Protein AF-A0A938Y2V1-F1 (afdb_monomer)

Nearest PDB structures (foldseek):
  2wnm-assembly1_A  TM=4.561E-01  e=4.032E+00  Escherichia phage T7
  7kix-assembly1_A  TM=5.950E-01  e=8.747E+00  Pseudomonas phage JBD16C
  9erv-assembly1_A  TM=3.057E-01  e=8.747E+00  Salmonella

pLDDT: mean 93.01, std 7.61, range [61.94, 98.56]

Radius of gyration: 15.24 Å; Cα contacts (8 Å, |Δi|>4): 180; chains: 1; bounding box: 32×25×46 Å

Organism: NCBI:txid1125967

Foldseek 3Di:
DFWWFKWFQPDDDPPIFTDIADDPDQLVRLVPGVCVVVVPDSVRIDTHTDRLCVVCNVVVDDQPLSCLVVPAFDQFPPPRDRAFSDADPNGTHHPVVVVVVVD

Secondary structure (DSSP, 8-state):
-EEEEEEESS--GGGS-EEEEEESSHHHHHHHSHHHHTT--TTTEEEEE-GGGGGGTTT----HHHHHHTT--B--TTT--S-EEEEETTEEEEHHHHHHTT-

Structure (mmCIF, N/CA/C/O backbone):
data_AF-A0A938Y2V1-F1
#
_entry.id   AF-A0A938Y2V1-F1
#
loop_
_atom_site.group_PDB
_atom_site.id
_atom_site.type_symbol
_atom_site.label_atom_id
_atom_site.label_alt_id
_atom_site.label_comp_id
_atom_site.label_asym_id
_atom_site.label_entity_id
_atom_site.label_seq_id
_atom_site.pdbx_PDB_ins_code
_atom_site.Cartn_x
_atom_site.Cartn_y
_atom_site.Cartn_z
_atom_site.occupancy
_atom_site.B_iso_or_equiv
_atom_site.auth_seq_id
_atom_site.auth_comp_id
_atom_site.auth_asym_id
_atom_site.auth_atom_id
_atom_site.pdbx_PDB_model_num
ATOM 1 N N . MET A 1 1 ? -15.385 -4.913 -2.646 1.00 94.00 1 MET A N 1
ATOM 2 C CA . MET A 1 1 ? -14.136 -4.882 -3.437 1.00 94.00 1 MET A CA 1
ATOM 3 C C . MET A 1 1 ? -13.011 -5.554 -2.662 1.00 94.00 1 MET A C 1
ATOM 5 O O . MET A 1 1 ? -13.075 -5.612 -1.441 1.00 94.00 1 MET A O 1
ATOM 9 N N . LYS A 1 2 ? -12.002 -6.071 -3.362 1.00 98.38 2 LYS A N 1
ATOM 10 C CA . LYS A 1 2 ? -10.804 -6.705 -2.801 1.00 98.38 2 LYS A CA 1
ATOM 11 C C . LYS A 1 2 ? -9.624 -5.738 -2.881 1.00 98.38 2 LYS A C 1
ATOM 13 O O . LYS A 1 2 ? -9.486 -5.050 -3.888 1.00 98.38 2 LYS A O 1
ATOM 18 N N . ALA A 1 3 ? -8.769 -5.718 -1.868 1.00 98.56 3 ALA A N 1
ATOM 19 C CA . ALA A 1 3 ? -7.544 -4.922 -1.878 1.00 98.56 3 ALA A CA 1
ATOM 20 C C . ALA A 1 3 ? -6.371 -5.640 -2.565 1.00 98.56 3 ALA A C 1
ATOM 22 O O . ALA A 1 3 ? -6.104 -6.826 -2.311 1.00 98.56 3 ALA A O 1
ATOM 23 N N . TYR A 1 4 ? -5.635 -4.910 -3.391 1.00 98.50 4 TYR A N 1
ATOM 24 C CA . TYR A 1 4 ? -4.434 -5.387 -4.063 1.00 98.50 4 TYR A CA 1
ATOM 25 C C . TYR A 1 4 ? -3.302 -4.389 -3.873 1.00 98.50 4 TYR A C 1
ATOM 27 O O . TYR A 1 4 ? -3.488 -3.211 -4.142 1.00 98.50 4 TYR A O 1
ATOM 35 N N . HIS A 1 5 ? -2.131 -4.867 -3.467 1.00 97.69 5 HIS A N 1
ATOM 36 C CA . HIS A 1 5 ? -0.895 -4.113 -3.617 1.00 97.69 5 HIS A CA 1
ATOM 37 C C . HIS A 1 5 ? -0.477 -4.162 -5.077 1.00 97.69 5 HIS A C 1
ATOM 39 O O . HIS A 1 5 ? -0.127 -5.224 -5.598 1.00 97.69 5 HIS A O 1
ATOM 45 N N . VAL A 1 6 ? -0.594 -3.022 -5.740 1.00 97.31 6 VAL A N 1
ATOM 46 C CA . VAL A 1 6 ? -0.190 -2.832 -7.122 1.00 97.31 6 VAL A CA 1
ATOM 47 C C . VAL A 1 6 ? 1.144 -2.109 -7.131 1.00 97.31 6 VAL A C 1
ATOM 49 O O . VAL A 1 6 ? 1.298 -1.093 -6.454 1.00 97.31 6 VAL A O 1
ATOM 52 N N . HIS A 1 7 ? 2.112 -2.663 -7.856 1.00 94.75 7 HIS A N 1
ATOM 53 C CA . HIS A 1 7 ? 3.423 -2.045 -7.983 1.00 94.75 7 HIS A CA 1
ATOM 54 C C . HIS A 1 7 ? 4.116 -2.385 -9.298 1.00 94.75 7 HIS A C 1
ATOM 56 O O . HIS A 1 7 ? 3.798 -3.394 -9.934 1.00 94.75 7 HIS A O 1
ATOM 62 N N . ASP A 1 8 ? 5.064 -1.540 -9.689 1.00 91.69 8 ASP A N 1
ATOM 63 C CA . ASP A 1 8 ? 6.038 -1.859 -10.732 1.00 91.69 8 ASP A CA 1
ATOM 64 C C . ASP A 1 8 ? 6.986 -2.963 -10.230 1.00 91.69 8 ASP A C 1
ATOM 66 O O . ASP A 1 8 ? 7.427 -2.943 -9.080 1.00 91.69 8 ASP A O 1
ATOM 70 N N . LYS A 1 9 ? 7.242 -3.982 -11.052 1.00 89.31 9 LYS A N 1
ATOM 71 C CA . LYS A 1 9 ? 8.150 -5.089 -10.720 1.00 89.31 9 LYS A CA 1
ATOM 72 C C . LYS A 1 9 ? 9.621 -4.728 -10.879 1.00 89.31 9 LYS A C 1
ATOM 74 O O . LYS A 1 9 ? 10.445 -5.345 -10.209 1.00 89.31 9 LYS A O 1
ATOM 79 N N . GLU A 1 10 ? 9.936 -3.819 -11.794 1.00 84.56 10 GLU A N 1
ATOM 80 C CA . GLU A 1 10 ? 11.310 -3.517 -12.206 1.00 84.56 10 GLU A CA 1
ATOM 81 C C . GLU A 1 10 ? 11.886 -2.331 -11.424 1.00 84.56 10 GLU A C 1
ATOM 83 O O . GLU A 1 10 ? 13.092 -2.273 -11.185 1.00 84.56 10 GLU A O 1
ATOM 88 N N . ASN A 1 11 ? 11.026 -1.414 -10.974 1.00 75.69 11 ASN A N 1
ATOM 89 C CA . ASN A 1 11 ? 11.433 -0.256 -10.186 1.00 75.69 11 ASN A CA 1
ATOM 90 C C . ASN A 1 11 ? 11.348 -0.519 -8.676 1.00 75.69 11 ASN A C 1
ATOM 92 O O . ASN A 1 11 ? 10.446 -1.193 -8.179 1.00 75.69 11 ASN A O 1
ATOM 96 N N . SER A 1 12 ? 12.304 0.042 -7.935 1.00 69.62 12 SER A N 1
ATOM 97 C CA . SER A 1 12 ? 12.361 0.016 -6.467 1.00 69.62 12 SER A CA 1
ATOM 98 C C . SER A 1 12 ? 12.777 1.393 -5.936 1.00 69.62 12 SER A C 1
ATOM 100 O O . SER A 1 12 ? 13.350 2.190 -6.676 1.00 69.62 12 SER A O 1
ATOM 102 N N . GLY A 1 13 ? 12.500 1.685 -4.663 1.00 67.06 13 GLY A N 1
ATOM 103 C CA . GLY A 1 13 ? 12.836 2.981 -4.059 1.00 67.06 13 GLY A CA 1
ATOM 104 C C . GLY A 1 13 ? 11.829 4.085 -4.399 1.00 67.06 13 GLY A C 1
ATOM 105 O O . GLY A 1 13 ? 10.648 3.807 -4.571 1.00 67.06 13 GLY A O 1
ATOM 106 N N . GLU A 1 14 ? 12.287 5.338 -4.463 1.00 64.62 14 GLU A N 1
ATOM 107 C CA . GLU A 1 14 ? 11.427 6.528 -4.623 1.00 64.62 14 GLU A CA 1
ATOM 108 C C . GLU A 1 14 ? 10.687 6.584 -5.970 1.00 64.62 14 GLU A C 1
ATOM 110 O O . GLU A 1 14 ? 9.619 7.183 -6.068 1.00 64.62 14 GLU A O 1
ATOM 115 N N . GLU A 1 15 ? 11.227 5.935 -7.004 1.00 70.31 15 GLU A N 1
ATOM 116 C CA . GLU A 1 15 ? 10.623 5.885 -8.342 1.00 70.31 15 GLU A CA 1
ATOM 117 C C . GLU A 1 15 ? 9.600 4.748 -8.490 1.00 70.31 15 GLU A C 1
ATOM 119 O O . GLU A 1 15 ? 8.875 4.677 -9.485 1.00 70.31 15 GLU A O 1
ATOM 124 N N . ALA A 1 16 ? 9.519 3.844 -7.510 1.00 76.94 16 ALA A N 1
ATOM 125 C CA . ALA A 1 16 ? 8.592 2.729 -7.561 1.00 76.94 16 ALA A CA 1
ATOM 126 C C . ALA A 1 16 ? 7.184 3.176 -7.161 1.00 76.94 16 ALA A C 1
ATOM 128 O O . ALA A 1 16 ? 6.939 3.635 -6.046 1.00 76.94 16 ALA A O 1
ATOM 129 N N . CYS A 1 17 ? 6.215 2.973 -8.051 1.00 83.94 17 CYS A N 1
ATOM 130 C CA . CYS A 1 17 ? 4.813 3.143 -7.695 1.00 83.94 17 CYS A CA 1
ATOM 131 C C . CYS A 1 17 ? 4.382 1.973 -6.804 1.00 83.94 17 CYS A C 1
ATOM 133 O O . CYS A 1 17 ? 4.339 0.839 -7.276 1.00 83.94 17 CYS A O 1
ATOM 135 N N . HIS A 1 18 ? 4.047 2.231 -5.538 1.00 91.94 18 HIS A N 1
ATOM 136 C CA . HIS A 1 18 ? 3.455 1.253 -4.621 1.00 91.94 18 HIS A CA 1
ATOM 137 C C . HIS A 1 18 ? 2.109 1.776 -4.125 1.00 91.9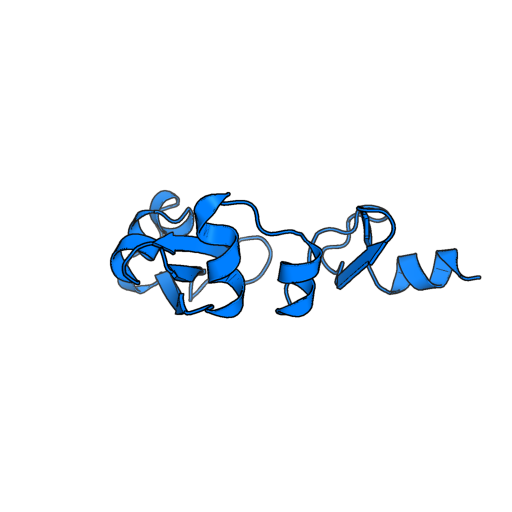4 18 HIS A C 1
ATOM 139 O O . HIS A 1 18 ? 2.046 2.786 -3.434 1.00 91.94 18 HIS A O 1
ATOM 145 N N . GLU A 1 19 ? 1.028 1.064 -4.437 1.00 95.00 19 GLU A N 1
ATOM 146 C CA . GLU A 1 19 ? -0.331 1.513 -4.123 1.00 95.00 19 GLU A CA 1
ATOM 147 C C . GLU A 1 19 ? -1.201 0.346 -3.639 1.00 95.00 19 GLU A C 1
ATOM 149 O O . GLU A 1 19 ? -1.072 -0.780 -4.126 1.00 95.00 19 GLU A O 1
ATOM 154 N N . ILE A 1 20 ? -2.125 0.597 -2.706 1.00 97.88 20 ILE A N 1
ATOM 155 C CA . ILE A 1 20 ? -3.229 -0.331 -2.435 1.00 97.88 20 ILE A CA 1
ATOM 156 C C . ILE A 1 20 ? -4.456 0.093 -3.238 1.00 97.88 20 ILE A C 1
ATOM 158 O O . ILE A 1 20 ? -5.064 1.125 -2.976 1.00 97.88 20 ILE A O 1
ATOM 162 N N . VAL A 1 21 ? -4.870 -0.763 -4.171 1.00 98.00 21 VAL A N 1
ATOM 163 C CA . VAL A 1 21 ? -6.019 -0.534 -5.049 1.00 98.00 21 VAL A CA 1
ATOM 164 C C . VAL A 1 21 ? -7.159 -1.486 -4.706 1.00 98.00 21 VAL A C 1
ATOM 166 O O . VAL A 1 21 ? -6.986 -2.708 -4.658 1.00 98.00 21 VAL A O 1
ATOM 169 N N . PHE A 1 22 ? -8.365 -0.938 -4.542 1.00 98.50 22 PHE A N 1
ATOM 170 C CA . PHE A 1 22 ? -9.590 -1.718 -4.366 1.00 98.50 22 PHE A CA 1
ATOM 171 C C . PHE A 1 22 ? -10.269 -2.032 -5.711 1.00 98.50 22 PHE A C 1
ATOM 173 O O . PHE A 1 22 ? -10.665 -1.146 -6.482 1.00 98.50 22 PHE A O 1
ATOM 180 N N . ALA A 1 23 ? -10.433 -3.321 -6.009 1.00 98.31 23 ALA A N 1
ATOM 181 C CA . ALA A 1 23 ? -11.025 -3.797 -7.258 1.00 98.31 23 ALA A CA 1
ATOM 182 C C . ALA A 1 23 ? -11.676 -5.184 -7.117 1.00 98.31 23 ALA A C 1
ATOM 184 O O . ALA A 1 23 ? -11.473 -5.887 -6.131 1.00 98.31 23 ALA A O 1
ATOM 185 N N . GLU A 1 24 ? -12.458 -5.609 -8.109 1.00 98.06 24 GLU A N 1
ATOM 186 C CA . GLU A 1 24 ? -13.079 -6.944 -8.132 1.00 98.06 24 GLU A CA 1
ATOM 187 C C . GLU A 1 24 ? -12.093 -8.047 -8.554 1.00 98.06 24 GLU A C 1
ATOM 189 O O . GLU A 1 24 ? -12.232 -9.216 -8.172 1.00 98.06 24 GLU A O 1
ATOM 194 N N . SER A 1 25 ? -11.067 -7.674 -9.327 1.00 98.25 25 SER A N 1
ATOM 195 C CA . SER A 1 25 ? -10.048 -8.581 -9.856 1.00 98.25 25 SER A CA 1
ATOM 196 C C . SER A 1 25 ? -8.655 -7.934 -9.905 1.00 98.25 25 SER A C 1
ATOM 198 O O . SER A 1 25 ? -8.556 -6.705 -9.945 1.00 98.25 25 SER A O 1
ATOM 200 N N . PRO A 1 26 ? -7.571 -8.737 -9.982 1.00 98.06 26 PRO A N 1
ATOM 201 C CA . PRO A 1 26 ? -6.212 -8.210 -10.122 1.00 98.06 26 PRO A CA 1
ATOM 202 C C . PRO A 1 26 ? -6.024 -7.375 -11.394 1.00 98.06 2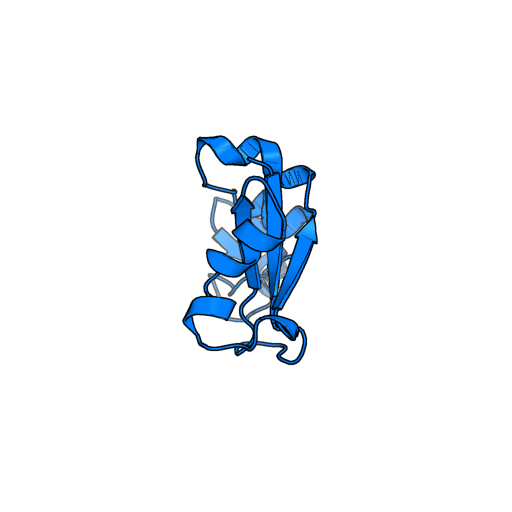6 PRO A C 1
ATOM 204 O O . PRO A 1 26 ? -5.338 -6.363 -11.367 1.00 98.06 26 PRO A O 1
ATOM 207 N N . ALA A 1 27 ? -6.651 -7.771 -12.509 1.00 98.00 27 ALA A N 1
ATOM 208 C CA . ALA A 1 27 ? -6.581 -7.011 -13.755 1.00 98.00 27 ALA A CA 1
ATOM 209 C C . ALA A 1 27 ? -7.212 -5.622 -13.583 1.00 98.00 27 ALA A C 1
ATOM 211 O O . ALA A 1 27 ? -6.606 -4.613 -13.923 1.00 98.00 27 ALA A O 1
ATOM 212 N N . GLN A 1 28 ? -8.395 -5.548 -12.973 1.00 98.25 28 GLN A N 1
ATOM 213 C CA . GLN A 1 28 ? -9.019 -4.257 -12.706 1.00 98.25 28 GLN A CA 1
ATOM 214 C C . GLN A 1 28 ? -8.183 -3.406 -11.732 1.00 98.25 28 GLN A C 1
ATOM 216 O O . GLN A 1 28 ? -8.146 -2.191 -11.892 1.00 98.25 28 GLN A O 1
ATOM 221 N N . ALA A 1 29 ? -7.489 -4.021 -10.765 1.00 98.19 29 ALA A N 1
ATOM 222 C CA . ALA A 1 29 ? -6.579 -3.304 -9.872 1.00 98.19 29 ALA A CA 1
ATOM 223 C C . ALA A 1 29 ? -5.419 -2.650 -10.641 1.00 98.19 29 ALA A C 1
ATOM 225 O O . ALA A 1 29 ? -5.199 -1.453 -10.497 1.00 98.19 29 ALA A O 1
ATOM 226 N N . LYS A 1 30 ? -4.743 -3.395 -11.528 1.00 97.44 30 LYS A N 1
ATOM 227 C CA . LYS A 1 30 ? -3.678 -2.841 -12.384 1.00 97.44 30 LYS A CA 1
ATOM 228 C C . LYS A 1 30 ? -4.169 -1.674 -13.232 1.00 97.44 30 LYS A C 1
ATOM 230 O O . LYS A 1 30 ? -3.535 -0.629 -13.253 1.00 97.44 30 LYS A O 1
ATOM 235 N N . TYR A 1 31 ? -5.318 -1.840 -13.887 1.00 97.06 31 TYR A N 1
ATOM 236 C CA . TYR A 1 31 ? -5.881 -0.816 -14.769 1.00 97.06 31 TYR A CA 1
ATOM 237 C C . TYR A 1 31 ? -6.195 0.501 -14.044 1.00 97.06 31 TYR A C 1
ATOM 239 O O . TYR A 1 31 ? -6.118 1.564 -14.645 1.00 97.06 31 TYR A O 1
ATOM 247 N N . LYS A 1 32 ? -6.560 0.431 -12.760 1.00 96.25 32 LYS A N 1
ATOM 248 C CA . LYS A 1 32 ? -6.859 1.607 -11.935 1.00 96.25 32 LYS A CA 1
ATOM 249 C C . LYS A 1 32 ? -5.619 2.269 -11.322 1.00 96.25 32 LYS A C 1
ATOM 251 O O . LYS A 1 32 ? -5.737 3.408 -10.896 1.00 96.25 32 LYS A O 1
ATOM 256 N N . SER A 1 33 ? -4.499 1.552 -11.228 1.00 95.56 33 SER A N 1
ATOM 257 C CA . SER A 1 33 ? -3.317 2.017 -10.496 1.00 95.56 33 SER A CA 1
ATOM 258 C C . SER A 1 33 ? -2.568 3.164 -11.167 1.00 95.56 33 SER A C 1
ATOM 260 O O . SER A 1 33 ? -2.575 3.308 -12.398 1.00 95.56 33 SER A O 1
ATOM 262 N N . GLU A 1 34 ? -1.822 3.912 -10.361 1.00 92.12 34 GLU A N 1
ATOM 263 C CA . GLU A 1 34 ? -0.900 4.939 -10.855 1.00 92.12 34 GLU A CA 1
ATOM 264 C C . GLU A 1 34 ? 0.215 4.357 -11.729 1.00 92.12 34 GLU A C 1
ATOM 266 O O . GLU A 1 34 ? 0.563 4.963 -12.738 1.00 92.12 34 GLU A O 1
ATOM 271 N N . ALA A 1 35 ? 0.710 3.149 -11.430 1.00 90.50 35 ALA A N 1
ATOM 272 C CA . ALA A 1 35 ? 1.738 2.487 -12.242 1.00 90.50 35 ALA A CA 1
ATOM 273 C C . ALA A 1 35 ? 1.315 2.376 -13.720 1.00 90.50 35 ALA A C 1
ATOM 275 O O . ALA A 1 35 ? 2.096 2.656 -14.628 1.00 90.50 35 ALA A O 1
ATOM 276 N N . TYR A 1 36 ? 0.046 2.036 -13.972 1.00 91.75 36 TYR A N 1
ATOM 277 C CA . TYR A 1 36 ? -0.491 1.997 -15.332 1.00 91.75 36 TYR A CA 1
ATOM 278 C C . TYR A 1 36 ? -0.606 3.395 -15.950 1.00 91.75 36 TYR A C 1
ATOM 280 O O . TYR A 1 36 ? -0.243 3.587 -17.111 1.00 91.75 36 TYR A O 1
ATOM 288 N N . SER A 1 37 ? -1.053 4.381 -15.169 1.00 90.19 37 SER A N 1
ATOM 289 C CA . SER A 1 37 ? -1.164 5.780 -15.610 1.00 90.19 37 SER A CA 1
ATOM 290 C C . SER A 1 37 ? 0.195 6.406 -15.947 1.00 90.19 37 SER A C 1
ATOM 292 O O . SER A 1 37 ? 0.282 7.224 -16.860 1.00 90.19 37 SER A O 1
ATOM 294 N N . ASN A 1 38 ? 1.261 5.964 -15.279 1.00 88.94 38 ASN A N 1
ATOM 295 C CA . ASN A 1 38 ? 2.643 6.389 -15.510 1.00 88.94 38 ASN A CA 1
ATOM 296 C C . ASN A 1 38 ? 3.306 5.680 -16.705 1.00 88.94 38 ASN A C 1
ATOM 298 O O . ASN A 1 38 ? 4.477 5.913 -16.993 1.00 88.94 38 ASN A O 1
ATOM 302 N N . GLY A 1 39 ? 2.565 4.837 -17.432 1.00 89.69 39 GLY A N 1
ATOM 303 C CA . GLY A 1 39 ? 3.036 4.191 -18.656 1.00 89.69 39 GLY A CA 1
ATOM 304 C C . GLY A 1 39 ? 3.859 2.921 -18.436 1.00 89.69 39 GLY A C 1
ATOM 305 O O . GLY A 1 39 ? 4.430 2.415 -19.404 1.00 89.69 39 GLY A O 1
ATOM 306 N N . VAL A 1 40 ? 3.900 2.376 -17.212 1.00 90.94 40 VAL A N 1
ATOM 307 C CA . VAL A 1 40 ? 4.541 1.078 -16.952 1.00 90.94 40 VAL A CA 1
ATOM 308 C C . VAL A 1 40 ? 3.830 0.004 -17.788 1.00 90.94 40 VAL A C 1
ATOM 310 O O . VAL A 1 40 ? 2.592 -0.074 -17.768 1.00 90.94 40 VAL A O 1
ATOM 313 N N . PRO A 1 41 ? 4.560 -0.840 -18.543 1.00 93.50 41 PRO A N 1
ATOM 314 C CA . PRO A 1 41 ? 3.939 -1.884 -19.342 1.00 93.50 41 PRO A CA 1
ATOM 315 C C . PRO A 1 41 ? 3.067 -2.805 -18.488 1.00 93.50 41 PRO A C 1
ATOM 317 O O . PRO A 1 41 ? 3.427 -3.211 -17.387 1.00 93.50 41 PRO A O 1
ATOM 320 N N . TRP A 1 42 ? 1.910 -3.206 -19.015 1.00 93.88 42 TRP A N 1
ATOM 321 C CA . TRP A 1 42 ? 0.947 -4.035 -18.278 1.00 93.88 42 TRP A CA 1
ATOM 322 C C . TRP A 1 42 ? 1.540 -5.333 -17.697 1.00 93.88 42 TRP A C 1
ATOM 324 O O . TRP A 1 42 ? 1.121 -5.817 -16.636 1.00 93.88 42 TRP A O 1
ATOM 334 N N . THR A 1 43 ? 2.488 -5.929 -18.422 1.0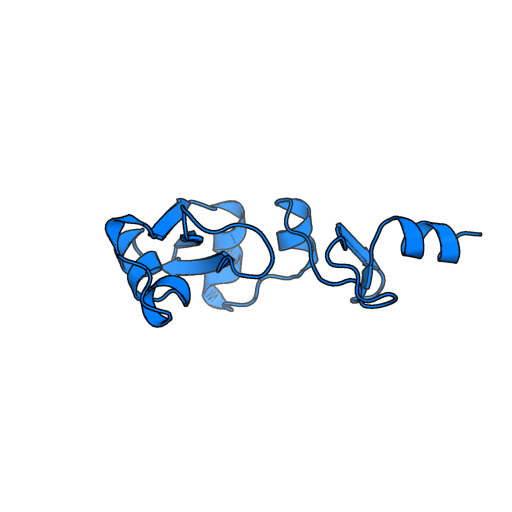0 94.81 43 THR A N 1
ATOM 335 C CA . THR A 1 43 ? 3.207 -7.143 -18.018 1.00 94.81 43 THR A CA 1
ATOM 336 C C . THR A 1 43 ? 4.107 -6.915 -16.812 1.00 94.81 43 THR A C 1
ATOM 338 O O . THR A 1 43 ? 4.323 -7.858 -16.043 1.00 94.81 43 THR A O 1
ATOM 341 N N . ASP A 1 44 ? 4.532 -5.676 -16.600 1.00 93.81 44 ASP A N 1
ATOM 342 C CA . ASP A 1 44 ? 5.556 -5.279 -15.635 1.00 93.81 44 ASP A CA 1
ATOM 343 C C . ASP A 1 44 ? 4.913 -4.711 -14.362 1.00 93.81 44 ASP A C 1
ATOM 345 O O . ASP A 1 44 ? 5.552 -4.598 -13.328 1.00 93.81 44 ASP A O 1
ATOM 349 N N . ILE A 1 45 ? 3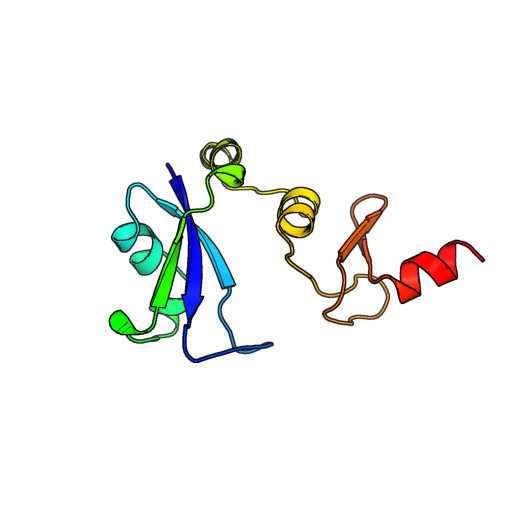.593 -4.507 -14.375 1.00 95.56 45 ILE A N 1
ATOM 350 C CA . ILE A 1 45 ? 2.805 -4.208 -13.179 1.00 95.56 45 ILE A CA 1
ATOM 351 C C . ILE A 1 45 ? 2.431 -5.519 -12.471 1.00 95.56 45 ILE A C 1
ATOM 353 O O . ILE A 1 45 ? 1.854 -6.439 -13.068 1.00 95.56 45 ILE A O 1
ATOM 357 N N . ALA A 1 46 ? 2.710 -5.629 -11.179 1.00 96.44 46 ALA A N 1
ATOM 358 C CA . ALA A 1 46 ? 2.212 -6.676 -10.292 1.00 96.44 46 ALA A CA 1
ATOM 359 C C . ALA A 1 46 ? 0.937 -6.220 -9.571 1.00 96.44 46 ALA A C 1
ATOM 361 O O . ALA A 1 46 ? 0.764 -5.046 -9.292 1.00 96.44 46 ALA A O 1
ATOM 362 N N . ALA A 1 47 ? 0.035 -7.157 -9.269 1.00 97.94 47 ALA A N 1
ATOM 363 C CA . ALA A 1 47 ? -1.120 -6.914 -8.404 1.00 97.94 47 ALA A CA 1
ATOM 364 C C . ALA A 1 47 ? -1.252 -8.087 -7.428 1.00 97.94 47 ALA A C 1
ATOM 366 O O . ALA A 1 47 ? -1.724 -9.167 -7.794 1.00 97.94 47 ALA A O 1
ATOM 367 N N . VAL A 1 48 ? -0.792 -7.883 -6.198 1.00 97.56 48 VAL A N 1
ATOM 368 C CA . VAL A 1 48 ? -0.705 -8.895 -5.142 1.00 97.56 48 VAL A CA 1
ATOM 369 C C . VAL A 1 48 ? -1.866 -8.724 -4.176 1.00 97.56 48 VAL A C 1
ATOM 371 O O . VAL A 1 48 ? -2.172 -7.625 -3.730 1.00 97.56 48 VAL A O 1
ATOM 374 N N . ARG A 1 49 ? -2.551 -9.813 -3.837 1.00 98.19 49 ARG A N 1
ATOM 375 C CA . ARG A 1 49 ? -3.730 -9.756 -2.970 1.00 98.19 49 ARG A CA 1
ATOM 376 C C . ARG A 1 49 ? -3.355 -9.399 -1.522 1.00 98.19 49 ARG A C 1
ATOM 378 O O . ARG A 1 49 ? -2.471 -10.034 -0.959 1.00 98.19 49 ARG A O 1
ATOM 385 N N . LYS A 1 50 ? -4.089 -8.462 -0.907 1.00 98.12 50 LYS A N 1
ATOM 386 C CA . LYS A 1 50 ? -3.917 -8.030 0.498 1.00 98.12 50 LYS A CA 1
ATOM 387 C C . LYS A 1 50 ? -5.234 -8.094 1.304 1.00 98.12 50 LYS A C 1
ATOM 389 O O . LYS A 1 50 ? -5.863 -7.061 1.521 1.00 98.12 50 LYS A O 1
ATOM 394 N N . PRO A 1 51 ? -5.721 -9.287 1.705 1.00 98.06 51 PRO A N 1
ATOM 395 C CA . PRO A 1 51 ? -7.037 -9.451 2.346 1.00 98.06 51 PRO A CA 1
ATOM 396 C C . PRO A 1 51 ? -7.256 -8.609 3.610 1.00 98.06 51 PRO A C 1
ATOM 398 O O . PRO A 1 51 ? -8.365 -8.146 3.853 1.00 98.06 51 PRO A O 1
ATOM 401 N N . GLN A 1 52 ? -6.197 -8.351 4.374 1.00 97.69 52 GLN A N 1
ATOM 402 C CA . GLN A 1 52 ? -6.200 -7.522 5.581 1.00 97.69 52 GLN A CA 1
ATOM 403 C C . GLN A 1 52 ? -6.763 -6.109 5.364 1.00 97.69 52 GLN A C 1
ATOM 405 O O . GLN A 1 52 ? -7.309 -5.521 6.298 1.00 97.69 52 GLN A O 1
ATOM 410 N N . PHE A 1 53 ? -6.683 -5.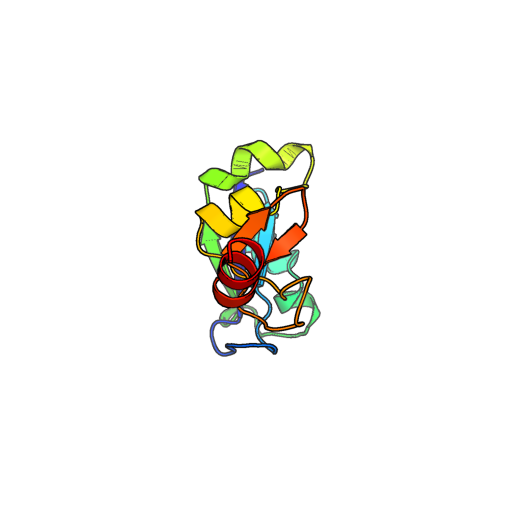580 4.138 1.00 98.38 53 PHE A N 1
ATOM 411 C CA . PHE A 1 53 ? -7.183 -4.246 3.816 1.00 98.38 53 PHE A CA 1
ATOM 412 C C . PHE A 1 53 ? -8.622 -4.224 3.296 1.00 98.38 53 PHE A C 1
ATOM 414 O O . PHE A 1 53 ? -9.182 -3.142 3.157 1.00 98.38 53 PHE A O 1
ATOM 421 N N . ASP A 1 54 ? -9.267 -5.370 3.049 1.00 98.44 54 ASP A N 1
ATOM 422 C CA . ASP A 1 54 ? -10.629 -5.409 2.484 1.00 98.44 54 ASP A CA 1
ATOM 423 C C . ASP A 1 54 ? -11.662 -4.654 3.318 1.00 98.44 54 ASP A C 1
ATOM 425 O O . ASP A 1 54 ? -12.603 -4.084 2.772 1.00 98.44 54 ASP A O 1
ATOM 429 N N . GLN A 1 55 ? -11.472 -4.629 4.637 1.00 97.88 55 GLN A N 1
ATOM 430 C CA . GLN A 1 55 ? -12.331 -3.903 5.572 1.00 97.88 55 GLN A CA 1
ATOM 431 C C . GLN A 1 55 ? -12.383 -2.389 5.300 1.00 97.88 55 GLN A C 1
ATOM 433 O O . GLN A 1 55 ? -13.346 -1.736 5.686 1.00 97.88 55 GLN A O 1
ATOM 438 N N . TYR A 1 56 ? -11.389 -1.835 4.602 1.00 98.12 56 TYR A N 1
ATOM 439 C CA . TYR A 1 56 ? -11.326 -0.420 4.226 1.00 98.12 56 TYR A CA 1
ATOM 440 C C . TYR A 1 56 ? -11.894 -0.148 2.825 1.00 98.12 56 TYR A C 1
ATOM 442 O O . TYR A 1 56 ? -11.872 0.986 2.358 1.00 98.12 56 TYR A O 1
ATOM 450 N N . ALA A 1 57 ? -12.415 -1.166 2.132 1.00 97.38 57 ALA A N 1
ATOM 451 C CA . ALA A 1 57 ? -12.870 -1.032 0.749 1.00 97.38 57 ALA A CA 1
ATOM 452 C C . ALA A 1 57 ? -14.090 -0.113 0.575 1.00 97.38 57 ALA A C 1
ATOM 454 O O . ALA A 1 57 ? -14.296 0.406 -0.520 1.00 97.38 57 ALA A O 1
ATOM 455 N N . GLU A 1 58 ? -14.913 0.050 1.614 1.00 96.62 58 GLU A N 1
ATOM 456 C CA . GLU A 1 58 ? -16.092 0.924 1.578 1.00 96.62 58 GLU A CA 1
ATOM 457 C C . GLU A 1 58 ? -15.707 2.403 1.682 1.00 96.62 58 GLU A C 1
ATOM 459 O O . GLU A 1 58 ? -16.231 3.229 0.940 1.00 96.62 58 GLU A O 1
ATOM 464 N N . THR A 1 59 ? -14.759 2.736 2.563 1.00 96.69 59 THR A N 1
ATOM 465 C CA . THR A 1 59 ? -14.284 4.115 2.743 1.00 96.69 59 THR A CA 1
ATOM 466 C C . THR A 1 59 ? -13.223 4.500 1.717 1.00 96.69 59 THR A C 1
ATOM 468 O O . THR A 1 59 ? -13.069 5.678 1.411 1.00 96.69 59 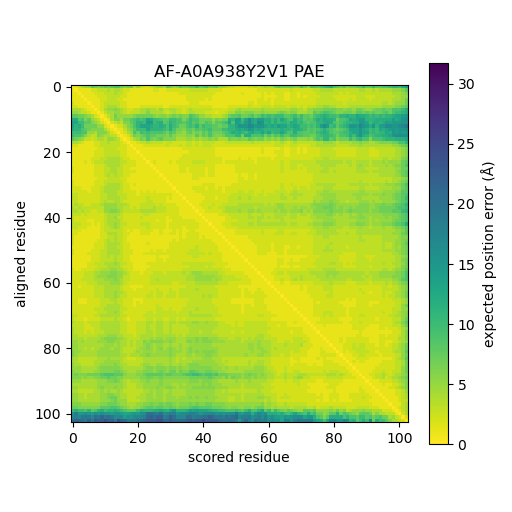THR A O 1
ATOM 471 N N . GLY A 1 60 ? -12.458 3.524 1.220 1.00 94.44 60 GLY A N 1
ATOM 472 C CA . GLY A 1 60 ? -11.255 3.745 0.417 1.00 94.44 60 GLY A CA 1
ATOM 473 C C . GLY A 1 60 ? -10.079 4.322 1.214 1.00 94.44 60 GLY A C 1
ATOM 474 O O . GLY A 1 60 ? -9.033 4.592 0.634 1.00 94.44 60 GLY A O 1
ATOM 475 N N . ILE A 1 61 ? -10.229 4.506 2.530 1.00 95.75 61 ILE A N 1
ATOM 476 C CA . ILE A 1 61 ? -9.229 5.131 3.401 1.00 95.75 61 ILE A CA 1
ATOM 477 C C . ILE A 1 61 ? -8.660 4.059 4.324 1.00 95.75 61 ILE A C 1
ATOM 479 O O . ILE A 1 61 ? -9.361 3.544 5.197 1.00 95.75 61 ILE A O 1
ATOM 483 N N . ILE A 1 62 ? -7.377 3.753 4.143 1.00 96.75 62 ILE A N 1
ATOM 484 C CA . ILE A 1 62 ? -6.618 2.850 5.010 1.00 96.75 62 ILE A CA 1
ATOM 485 C C . ILE A 1 62 ? -5.799 3.713 5.986 1.00 96.75 62 ILE A C 1
ATOM 487 O O . ILE A 1 62 ? -5.059 4.591 5.534 1.00 96.75 62 ILE A O 1
ATOM 491 N N . PRO A 1 63 ? -5.910 3.505 7.309 1.00 95.94 63 PRO A N 1
ATOM 492 C CA . PRO A 1 63 ? -5.114 4.247 8.283 1.00 95.94 63 PRO A CA 1
ATOM 493 C C . PRO A 1 63 ? -3.626 3.883 8.173 1.00 95.94 63 PRO A C 1
ATOM 495 O O . PRO A 1 63 ? -3.279 2.742 7.859 1.00 95.94 63 PRO A O 1
ATOM 498 N N . ARG A 1 64 ? -2.736 4.839 8.470 1.00 95.25 64 ARG A N 1
ATOM 499 C CA . ARG A 1 64 ? -1.275 4.648 8.371 1.00 95.25 64 ARG A CA 1
ATOM 500 C C . ARG A 1 64 ? -0.780 3.483 9.231 1.00 95.25 64 ARG A C 1
ATOM 502 O O . ARG A 1 64 ? -0.001 2.669 8.752 1.00 95.25 64 ARG A O 1
ATOM 509 N N . SER A 1 65 ? -1.310 3.316 10.436 1.00 95.00 65 SER A N 1
ATOM 510 C CA . SER A 1 65 ? -1.042 2.167 11.313 1.00 95.00 65 SER A CA 1
ATOM 511 C C . SER A 1 65 ? -1.327 0.815 10.664 1.00 95.00 65 SER A C 1
ATOM 513 O O . SER A 1 65 ? -0.577 -0.130 10.894 1.00 95.00 65 SER A O 1
ATOM 515 N N . ALA A 1 66 ? -2.366 0.696 9.832 1.00 96.75 66 ALA A N 1
ATOM 516 C CA . ALA A 1 66 ? -2.647 -0.558 9.133 1.00 96.75 66 ALA A CA 1
ATOM 517 C C . ALA A 1 66 ? -1.621 -0.835 8.025 1.00 96.75 66 ALA A C 1
ATOM 519 O O . ALA A 1 66 ? -1.211 -1.981 7.850 1.00 96.75 66 ALA A O 1
ATOM 520 N N . TYR A 1 67 ? -1.174 0.201 7.310 1.00 96.81 67 TYR A N 1
ATOM 521 C CA . TYR A 1 67 ? -0.060 0.091 6.364 1.00 96.81 67 TYR A CA 1
ATOM 522 C C . TYR A 1 67 ? 1.235 -0.333 7.064 1.00 96.81 67 TYR A C 1
ATOM 524 O O . TYR A 1 67 ? 1.885 -1.287 6.640 1.00 96.81 67 TYR A O 1
ATOM 532 N N . ILE A 1 68 ? 1.578 0.332 8.167 1.00 96.19 68 ILE A N 1
ATOM 533 C CA . ILE A 1 68 ? 2.766 0.032 8.975 1.00 96.19 68 ILE A CA 1
ATOM 534 C C . ILE A 1 68 ? 2.731 -1.411 9.490 1.00 96.19 68 ILE A C 1
ATOM 536 O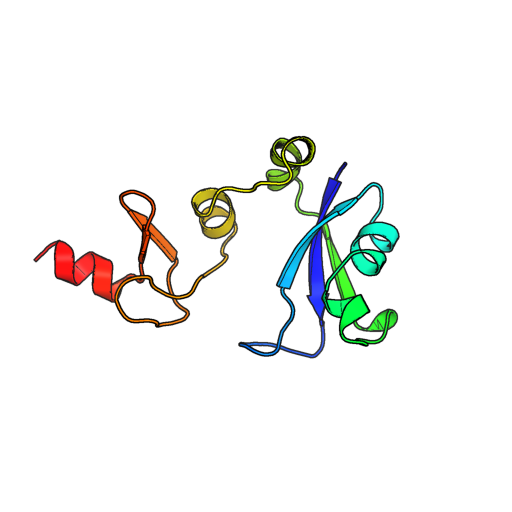 O . ILE A 1 68 ? 3.722 -2.127 9.381 1.00 96.19 68 ILE A O 1
ATOM 540 N N . ALA A 1 69 ? 1.581 -1.877 9.987 1.00 95.81 69 ALA A N 1
ATOM 541 C CA . ALA A 1 69 ? 1.416 -3.257 10.444 1.00 95.81 69 ALA A CA 1
ATOM 542 C C . ALA A 1 69 ? 1.598 -4.301 9.321 1.00 95.81 69 ALA A C 1
ATOM 544 O O . ALA A 1 69 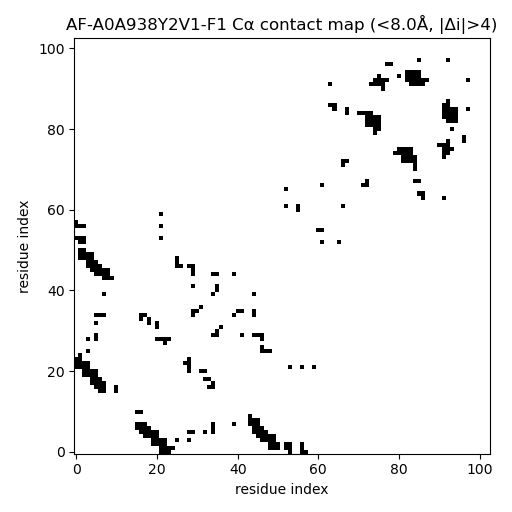? 1.938 -5.447 9.606 1.00 95.81 69 ALA A O 1
ATOM 545 N N . ASP A 1 70 ? 1.394 -3.918 8.054 1.00 95.94 70 ASP A N 1
ATOM 546 C CA . ASP A 1 70 ? 1.681 -4.740 6.865 1.00 95.94 70 ASP A CA 1
ATOM 547 C C . ASP A 1 70 ? 3.142 -4.621 6.382 1.00 95.94 70 ASP A C 1
ATOM 549 O O . ASP A 1 70 ? 3.533 -5.299 5.432 1.00 95.94 70 ASP A O 1
ATOM 553 N N . GLY A 1 71 ? 3.959 -3.784 7.029 1.00 93.94 71 GLY A N 1
ATOM 554 C CA . GLY A 1 71 ? 5.376 -3.588 6.713 1.00 93.94 71 GLY A CA 1
ATOM 555 C C . GLY A 1 71 ? 5.668 -2.433 5.754 1.00 93.94 71 GLY A C 1
ATOM 556 O O . GLY A 1 71 ? 6.770 -2.364 5.213 1.00 93.94 71 GLY A O 1
ATOM 557 N N . TRP A 1 72 ? 4.708 -1.535 5.521 1.00 94.12 72 TRP A N 1
ATOM 558 C CA . TRP A 1 72 ? 4.966 -0.304 4.774 1.00 94.12 72 TRP A CA 1
ATOM 559 C C . TRP A 1 72 ? 5.741 0.694 5.630 1.00 94.12 72 TRP A C 1
ATOM 561 O O . TRP A 1 72 ? 5.627 0.713 6.856 1.00 94.12 72 TRP A O 1
ATOM 571 N N . TYR A 1 73 ? 6.484 1.561 4.956 1.00 93.25 73 TYR A N 1
ATOM 572 C CA . TYR A 1 73 ? 7.182 2.684 5.558 1.00 93.25 73 TYR A CA 1
ATOM 573 C C . TYR A 1 73 ? 6.781 3.978 4.856 1.00 93.25 73 TYR A C 1
ATOM 575 O O . TYR A 1 73 ? 6.319 3.972 3.714 1.00 93.25 73 TYR A O 1
ATOM 583 N N . PHE A 1 74 ? 6.954 5.086 5.562 1.00 93.75 74 PHE A N 1
ATOM 584 C CA . PHE A 1 74 ? 6.603 6.422 5.099 1.00 93.75 74 PHE A CA 1
ATOM 585 C C . PHE A 1 74 ? 7.783 7.379 5.267 1.00 93.75 74 PHE A C 1
ATOM 587 O O . PHE A 1 74 ? 8.786 7.058 5.914 1.00 93.75 74 PHE A O 1
ATOM 594 N N . GLU A 1 75 ? 7.641 8.571 4.702 1.00 94.31 75 GLU A N 1
ATOM 595 C CA . GLU A 1 75 ? 8.452 9.716 5.091 1.00 94.31 75 GLU A CA 1
ATOM 596 C C . GLU A 1 75 ? 8.179 10.069 6.560 1.00 94.31 75 GLU A C 1
ATOM 598 O O . GLU A 1 75 ? 7.032 10.107 7.001 1.00 94.31 75 GLU A O 1
ATOM 603 N N . CYS A 1 76 ? 9.237 10.278 7.336 1.00 96.12 76 CYS A N 1
ATOM 604 C CA . CYS A 1 76 ? 9.152 10.665 8.735 1.00 96.12 76 CYS A CA 1
ATOM 605 C C . CYS A 1 76 ? 8.706 12.121 8.861 1.00 96.12 76 CYS A C 1
ATOM 607 O O . CYS A 1 76 ? 9.413 13.020 8.406 1.00 96.12 76 CYS A O 1
ATOM 609 N N . ASP A 1 77 ? 7.617 12.364 9.591 1.00 96.12 77 ASP A N 1
ATOM 610 C CA . ASP A 1 77 ? 7.057 13.705 9.813 1.00 96.12 77 ASP A CA 1
ATOM 611 C C . ASP A 1 77 ? 8.000 14.645 10.599 1.00 96.12 77 ASP A C 1
ATOM 613 O O . ASP A 1 77 ? 7.756 15.848 10.671 1.00 96.12 77 ASP A O 1
ATOM 617 N N . GLN A 1 78 ? 9.065 14.112 11.212 1.00 95.25 78 GLN A N 1
ATOM 618 C CA . GLN A 1 78 ? 10.020 14.874 12.029 1.00 95.25 78 GLN A CA 1
ATOM 619 C C . GLN A 1 78 ? 11.316 15.217 11.288 1.00 95.25 78 GLN A C 1
ATOM 621 O O . GLN A 1 78 ? 11.810 16.337 11.390 1.00 95.25 78 GLN A O 1
ATOM 626 N N . CYS A 1 79 ? 11.890 14.257 10.559 1.00 95.88 79 CYS A N 1
ATOM 627 C CA . CYS A 1 79 ? 13.207 14.418 9.934 1.00 95.88 79 CYS A CA 1
ATOM 628 C C . CYS A 1 79 ? 13.214 14.235 8.412 1.00 95.88 79 CYS A C 1
ATOM 630 O O . CYS A 1 79 ? 14.264 14.410 7.797 1.00 95.88 79 CYS A O 1
ATOM 632 N N . GLY A 1 80 ? 12.082 13.874 7.802 1.00 94.50 80 GLY A N 1
ATOM 633 C CA . GLY A 1 80 ? 11.961 13.660 6.357 1.00 94.50 80 GLY A CA 1
ATOM 634 C C . GLY A 1 80 ? 12.588 12.359 5.844 1.00 94.50 80 GLY A C 1
ATOM 635 O O . GLY A 1 80 ? 12.633 12.130 4.641 1.00 94.50 80 GLY A O 1
ATOM 636 N N . SER A 1 81 ? 13.103 11.480 6.713 1.00 93.19 81 SER A N 1
ATOM 637 C CA . SER A 1 81 ? 13.666 10.203 6.257 1.00 93.19 81 SER A CA 1
ATOM 638 C C . SER A 1 81 ? 12.565 9.231 5.822 1.00 93.19 81 SER A C 1
ATOM 640 O O . SER A 1 81 ? 11.584 9.042 6.540 1.00 93.19 81 SER A O 1
ATOM 642 N N . PHE A 1 82 ? 12.741 8.541 4.692 1.00 91.44 82 PHE A N 1
ATOM 643 C CA . PHE A 1 82 ? 11.820 7.501 4.199 1.00 91.44 82 PHE A CA 1
ATOM 644 C C . PHE A 1 82 ? 11.988 6.166 4.945 1.00 91.44 82 PHE A C 1
ATOM 646 O O . PHE A 1 82 ? 12.325 5.127 4.383 1.00 91.44 82 PHE A O 1
ATOM 653 N N . SER A 1 83 ? 11.817 6.208 6.263 1.00 94.12 83 SER A N 1
ATOM 654 C CA . SER A 1 83 ? 12.035 5.071 7.162 1.00 94.12 83 SER A CA 1
ATOM 655 C C . SER A 1 83 ? 11.067 5.064 8.347 1.00 94.12 83 SER A C 1
ATOM 657 O O . SER A 1 83 ? 11.348 4.447 9.375 1.00 94.12 83 SER A O 1
ATOM 659 N N . ALA A 1 84 ? 9.955 5.796 8.254 1.00 96.25 84 ALA A N 1
ATOM 660 C CA . ALA A 1 84 ? 8.967 5.868 9.318 1.00 96.25 84 ALA A CA 1
ATOM 661 C C . ALA A 1 84 ? 8.101 4.611 9.352 1.00 96.25 84 ALA A C 1
ATOM 663 O O . ALA A 1 84 ? 7.395 4.300 8.394 1.00 96.25 84 ALA A O 1
ATOM 664 N N . THR A 1 85 ? 8.153 3.910 10.480 1.00 96.69 85 THR A N 1
ATOM 665 C CA . THR A 1 85 ? 7.460 2.637 10.731 1.00 96.69 85 THR A CA 1
ATOM 666 C C . THR A 1 85 ? 6.716 2.647 12.067 1.00 96.69 85 THR A C 1
ATOM 668 O O . THR A 1 85 ? 6.299 1.602 12.554 1.00 96.69 85 THR A O 1
ATOM 671 N N . ASN A 1 86 ? 6.530 3.821 12.674 1.00 95.56 86 ASN A N 1
ATOM 672 C CA . ASN A 1 86 ? 5.783 3.994 13.917 1.00 95.56 86 ASN A CA 1
ATOM 673 C C . ASN A 1 86 ? 4.727 5.080 13.732 1.00 95.56 86 ASN A C 1
ATOM 675 O O . ASN A 1 86 ? 4.992 6.071 13.058 1.00 95.56 86 ASN A O 1
ATOM 679 N N . GLU A 1 87 ? 3.560 4.920 14.357 1.00 94.88 87 GLU A N 1
ATOM 680 C CA . GLU A 1 87 ? 2.539 5.969 14.434 1.00 94.88 87 GLU A CA 1
ATOM 681 C C . GLU A 1 87 ? 2.384 6.428 15.889 1.00 94.88 87 GLU A C 1
ATOM 683 O O . GLU A 1 87 ? 2.065 5.626 16.767 1.00 94.88 87 GLU A O 1
ATOM 688 N N . VAL A 1 88 ? 2.600 7.719 16.150 1.00 92.25 88 VAL A N 1
ATOM 689 C CA . VAL A 1 88 ? 2.476 8.335 17.479 1.00 92.25 88 VAL A CA 1
ATOM 690 C C . VAL A 1 88 ? 1.655 9.609 17.355 1.00 92.25 88 VAL A C 1
ATOM 692 O O . VAL A 1 88 ? 2.006 10.512 16.603 1.00 92.25 88 VAL A O 1
ATOM 695 N N . ASN A 1 89 ? 0.538 9.691 18.086 1.00 90.44 89 ASN A N 1
ATOM 696 C CA . ASN A 1 89 ? -0.370 10.848 18.068 1.00 90.44 89 ASN A CA 1
ATOM 697 C C . ASN A 1 89 ? -0.802 11.290 16.648 1.00 90.44 89 ASN A C 1
ATOM 699 O O . ASN A 1 89 ? -1.012 12.475 16.399 1.00 90.44 89 ASN A O 1
ATOM 703 N N . GLY A 1 90 ? -0.934 10.340 15.715 1.00 90.06 90 GLY A N 1
ATOM 704 C CA . GLY A 1 90 ? -1.320 10.595 14.322 1.00 90.06 90 GLY A CA 1
ATOM 705 C C . GLY A 1 90 ? -0.185 11.042 13.392 1.00 90.06 90 GLY A C 1
ATOM 706 O O . GLY A 1 90 ? -0.447 11.282 12.213 1.00 90.06 90 GLY A O 1
ATOM 707 N N . GLN A 1 91 ? 1.050 11.139 13.891 1.00 94.38 91 GLN A N 1
ATOM 708 C CA . GLN A 1 91 ? 2.257 11.345 13.088 1.00 94.38 91 GLN A CA 1
ATOM 709 C C . GLN A 1 91 ? 2.951 10.014 12.805 1.00 94.38 91 GLN A C 1
ATOM 711 O O . GLN A 1 91 ? 2.948 9.127 13.663 1.00 94.38 91 GLN A O 1
ATOM 716 N N . VAL A 1 92 ? 3.580 9.888 11.639 1.00 96.31 92 VAL A N 1
ATOM 717 C CA . VAL A 1 92 ? 4.465 8.764 11.316 1.00 96.31 92 VAL A CA 1
ATOM 718 C C . VAL A 1 92 ? 5.919 9.146 11.546 1.00 96.31 92 VAL A C 1
ATOM 720 O O . VAL A 1 92 ? 6.424 10.114 10.983 1.00 96.31 92 VAL A O 1
ATOM 723 N N . ILE A 1 93 ? 6.606 8.383 12.393 1.00 96.75 93 ILE A N 1
ATOM 724 C CA . ILE A 1 93 ? 7.970 8.695 12.826 1.00 96.75 93 ILE A CA 1
ATOM 725 C C . ILE A 1 93 ? 8.908 7.497 12.667 1.00 96.75 93 ILE A C 1
ATOM 727 O O . ILE A 1 93 ? 8.512 6.335 12.807 1.00 96.75 93 ILE A O 1
ATOM 731 N N . CYS A 1 94 ? 10.170 7.777 12.341 1.00 96.75 94 CYS A N 1
ATOM 732 C CA . CYS A 1 94 ? 11.222 6.767 12.301 1.00 96.75 94 CYS A CA 1
ATOM 733 C C . CYS A 1 94 ? 11.689 6.394 13.713 1.00 96.75 94 CYS A C 1
ATOM 735 O O . CYS A 1 94 ? 11.491 7.147 14.665 1.00 96.75 94 CYS A O 1
ATOM 737 N N . GLU A 1 95 ? 12.316 5.224 13.832 1.00 95.94 95 GLU A N 1
ATOM 738 C CA . GLU A 1 95 ? 12.812 4.685 15.105 1.00 95.94 95 GLU A CA 1
ATOM 739 C C . GLU A 1 95 ? 13.755 5.664 15.821 1.00 95.94 95 GLU A C 1
ATOM 741 O O . GLU A 1 95 ? 13.565 5.946 16.997 1.00 95.94 95 GLU A O 1
ATOM 746 N N . PHE A 1 96 ? 14.669 6.302 15.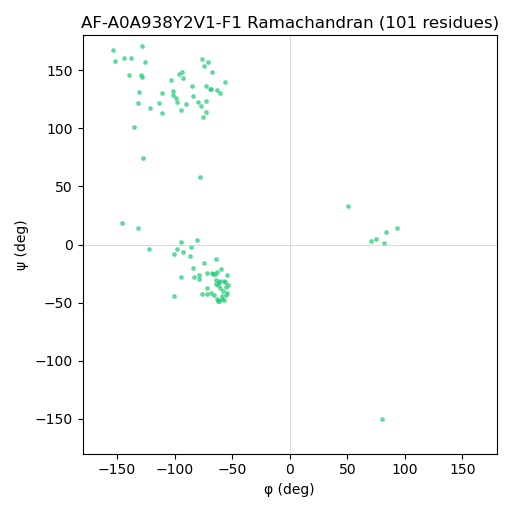083 1.00 95.62 96 PHE A N 1
ATOM 747 C CA . PHE A 1 96 ? 15.589 7.296 15.642 1.00 95.62 96 PHE A CA 1
ATOM 748 C C . PHE A 1 96 ? 14.865 8.483 16.303 1.00 95.62 96 PHE A C 1
ATOM 750 O O . PHE A 1 96 ? 15.177 8.863 17.428 1.00 95.62 96 PHE A O 1
ATOM 757 N N . CYS A 1 97 ? 13.865 9.063 15.631 1.00 95.56 97 CYS A N 1
ATOM 758 C CA . CYS A 1 97 ? 13.098 10.183 16.184 1.00 95.56 97 CYS A CA 1
ATOM 759 C C . CYS A 1 97 ? 12.161 9.762 17.324 1.00 95.56 97 CYS A C 1
ATOM 761 O O . CYS A 1 97 ? 11.789 10.605 18.137 1.00 95.56 97 CYS A O 1
ATOM 763 N N . LEU A 1 98 ? 11.744 8.493 17.372 1.00 94.38 98 LEU A N 1
ATOM 764 C CA . LEU A 1 98 ? 10.952 7.947 18.475 1.00 94.38 98 LEU A CA 1
ATOM 765 C C . LEU A 1 98 ? 11.806 7.790 19.744 1.00 94.38 98 LEU A C 1
ATOM 767 O O . LEU A 1 98 ? 11.353 8.130 20.839 1.00 94.38 98 LEU A O 1
ATOM 771 N N . GLU A 1 99 ? 13.039 7.305 19.597 1.00 93.62 99 GLU A N 1
ATOM 772 C CA . GLU A 1 99 ? 13.994 7.168 20.701 1.00 93.62 99 GLU A CA 1
ATOM 773 C C . GLU A 1 99 ? 14.412 8.531 21.270 1.00 93.62 99 GLU A C 1
ATOM 775 O O . GLU A 1 99 ? 14.405 8.701 22.487 1.00 93.62 99 GLU A O 1
ATOM 780 N N . ASP A 1 100 ? 14.687 9.518 20.410 1.00 90.38 100 ASP A N 1
ATOM 781 C CA . ASP A 1 100 ? 15.077 10.880 20.817 1.00 90.38 100 ASP A CA 1
ATOM 782 C C . ASP A 1 100 ? 13.990 11.591 21.647 1.00 90.38 100 ASP A C 1
ATOM 784 O O . ASP A 1 100 ? 14.291 12.333 22.574 1.00 90.38 100 ASP A O 1
ATOM 788 N N . GLN A 1 101 ? 12.708 11.305 21.386 1.00 79.56 101 GLN A N 1
ATOM 789 C CA . GLN A 1 101 ? 11.584 11.833 22.177 1.00 79.56 101 GLN A CA 1
ATOM 790 C C . GLN A 1 101 ? 11.425 11.165 23.551 1.00 79.56 101 GLN A C 1
ATOM 792 O O . GLN A 1 101 ? 10.686 11.670 24.398 1.00 79.56 101 GLN A O 1
ATOM 797 N N . SER A 1 102 ? 12.055 10.007 23.753 1.00 71.38 102 SER A N 1
ATOM 798 C CA . SER A 1 102 ? 11.948 9.206 24.977 1.00 71.38 102 SER A CA 1
ATOM 799 C C . SER A 1 102 ? 13.117 9.435 25.947 1.00 71.38 102 SER A C 1
ATOM 801 O O . SER A 1 102 ? 13.112 8.856 27.038 1.00 71.38 102 SER A O 1
ATOM 803 N N . ALA A 1 103 ? 14.105 10.242 25.544 1.00 61.94 103 ALA A N 1
ATOM 804 C CA . ALA A 1 103 ? 15.303 10.611 26.302 1.00 61.94 103 ALA A CA 1
ATOM 805 C C . ALA A 1 103 ? 15.118 11.929 27.074 1.00 61.94 103 ALA A C 1
ATOM 807 O O . ALA A 1 103 ? 15.670 12.017 28.198 1.00 61.94 103 ALA A O 1
#

Solvent-accessible surface area (backbone atoms only — not comparable to full-atom values): 6000 Å² total; per-residue (Å²): 95,44,27,21,45,31,27,41,70,86,49,68,72,94,82,30,44,76,44,82,33,69,21,91,43,56,67,56,25,40,73,70,32,65,43,44,75,73,64,50,53,76,88,46,47,42,54,44,84,36,74,89,50,31,87,27,47,86,78,70,61,76,57,67,64,60,44,32,75,73,71,43,66,36,60,10,77,84,79,64,46,78,57,9,63,41,73,57,98,90,39,39,34,22,67,69,65,54,54,63,74,73,110

Mean predicted aligned error: 3.8 Å

Sequence (103 aa):
MKAYHVHDKENSGEEACHEIVFAESPAQAKYKSEAYSNGVPWTDIAAVRKPQFDQYAETGIIPRSAYIADGWYFECDQCGSFSATNEVNGQVICEFCLEDQSA